Protein 7WJP (pdb70)

Structure (mmCIF, N/CA/C/O backbone):
data_7WJP
#
_entry.id   7WJP
#
_cell.length_a   72.182
_cell.length_b   72.182
_cell.length_c   46.670
_cell.angle_alpha   90.000
_cell.angle_beta   90.000
_cell.angle_gamma   90.000
#
_symmetry.space_group_name_H-M   'P 41 21 2'
#
loop_
_entity.id
_entity.type
_entity.pdbx_description
1 polymer 'PadR family transcriptional regulator'
2 water water
#
loop_
_atom_site.group_PDB
_atom_site.id
_atom_site.type_symbol
_atom_site.label_atom_id
_atom_site.label_alt_id
_atom_site.label_comp_id
_atom_site.label_asym_id
_atom_site.label_entity_id
_atom_site.label_seq_id
_atom_site.pdbx_PDB_ins_code
_atom_site.Cartn_x
_atom_site.Cartn_y
_atom_site.Cartn_z
_atom_site.occupancy
_atom_site.B_iso_or_equiv
_atom_site.auth_seq_id
_atom_site.auth_comp_id
_atom_site.auth_asym_id
_atom_site.auth_atom_id
_atom_site.pdbx_PDB_model_num
ATOM 1 N N . PRO A 1 5 ? -12.30809 7.41498 3.43608 1.000 99.27971 5 PRO A N 1
ATOM 2 C CA . PRO A 1 5 ? -11.84586 6.94188 4.74116 1.000 91.84603 5 PRO A CA 1
ATOM 3 C C . PRO A 1 5 ? -11.42112 8.08904 5.65317 1.000 87.91322 5 PRO A C 1
ATOM 4 O O . PRO A 1 5 ? -10.62619 8.93799 5.24804 1.000 82.89612 5 PRO A O 1
ATOM 8 N N . GLN A 1 6 ? -11.93891 8.10024 6.88120 1.000 89.51286 6 GLN A N 1
ATOM 9 C CA . GLN A 1 6 ? -11.74832 9.22831 7.78405 1.000 90.44181 6 GLN A CA 1
ATOM 10 C C . GLN A 1 6 ? -10.56435 9.06871 8.72837 1.000 95.46395 6 GLN A C 1
ATOM 11 O O . GLN A 1 6 ? -10.13533 10.06472 9.33017 1.000 97.33333 6 GLN A O 1
ATOM 17 N N . PHE A 1 7 ? -10.01880 7.85776 8.88314 1.000 93.54565 7 PHE A N 1
ATOM 18 C CA . PHE A 1 7 ? -8.78758 7.75716 9.65731 1.000 92.50827 7 PHE A CA 1
ATOM 19 C C . PHE A 1 7 ? -7.65349 8.53947 9.01747 1.000 90.73805 7 PHE A C 1
ATOM 20 O O . PHE A 1 7 ? -6.67161 8.85397 9.69646 1.000 91.94996 7 PHE A O 1
ATOM 28 N N . LYS A 1 8 ? -7.78310 8.90264 7.74343 1.000 88.78858 8 LYS A N 1
ATOM 2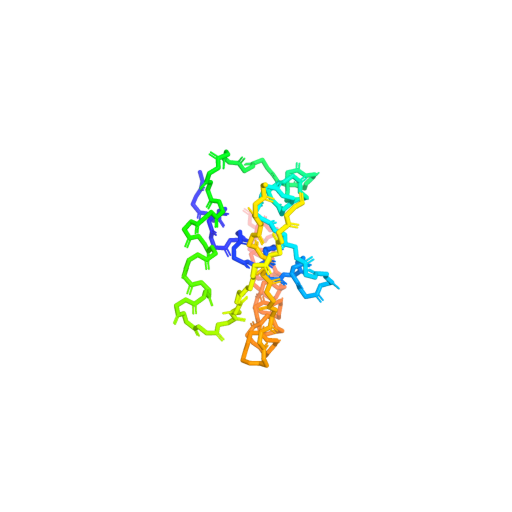9 C CA . LYS A 1 8 ? -6.68241 9.55325 7.04752 1.000 82.02515 8 LYS A CA 1
ATOM 30 C C . LYS A 1 8 ? -6.48495 11.00403 7.46962 1.000 80.06469 8 LYS A C 1
ATOM 31 O O . LYS A 1 8 ? -5.41712 11.56702 7.20300 1.000 78.12519 8 LYS A O 1
ATOM 37 N N . LYS A 1 9 ? -7.46793 11.61533 8.13472 1.000 83.90684 9 LYS A N 1
ATOM 38 C CA . LYS A 1 9 ? -7.36906 13.03974 8.44187 1.000 90.20639 9 LYS A CA 1
ATOM 39 C C . LYS A 1 9 ? -6.49168 13.29391 9.66281 1.000 82.75548 9 LYS A C 1
ATOM 40 O O . LYS A 1 9 ? -5.56765 14.11700 9.61101 1.000 83.13191 9 LYS A O 1
ATOM 46 N N . GLY A 1 10 ? -6.77080 12.60591 10.77490 1.000 78.16702 10 GLY A N 1
ATOM 47 C CA . GLY A 1 10 ? -5.92811 12.74041 11.95504 1.000 74.75075 10 GLY A CA 1
ATOM 48 C C . GLY A 1 10 ? -4.50038 12.30234 11.71579 1.000 72.01105 10 GLY A C 1
ATOM 49 O O . GLY A 1 10 ? -3.60510 12.60776 12.51661 1.000 78.79347 10 GLY A O 1
ATOM 50 N N . VAL A 1 11 ? -4.26472 11.59851 10.61639 1.000 58.91196 11 VAL A N 1
ATOM 51 C CA . VAL A 1 11 ? -2.92258 11.16842 10.28299 1.000 58.09012 11 VAL A CA 1
ATOM 52 C C . VAL A 1 11 ? -2.12340 12.29644 9.63785 1.000 58.98815 11 VAL A C 1
ATOM 53 O O . VAL A 1 11 ? -0.89431 12.33824 9.76505 1.000 59.84147 11 VAL A O 1
ATOM 57 N N . LEU A 1 12 ? -2.79384 13.22115 8.94469 1.000 52.03085 12 LEU A N 1
ATOM 58 C CA . LEU A 1 12 ? -2.08423 14.33375 8.31819 1.000 57.96760 12 LEU A CA 1
ATOM 59 C C . LEU A 1 12 ? -1.41883 15.20952 9.36142 1.000 52.89568 12 LEU A C 1
ATOM 60 O O . LEU A 1 12 ? -0.30692 15.70948 9.15502 1.000 55.02926 12 LEU A O 1
ATOM 65 N N . GLU A 1 13 ? -2.10437 15.42872 10.47776 1.000 45.77528 13 GLU A N 1
ATOM 66 C CA . GLU A 1 13 ? -1.52026 16.17760 11.57326 1.000 52.18025 13 GLU A CA 1
ATOM 67 C C . GLU A 1 13 ? -0.22594 15.54415 12.02658 1.000 55.46734 13 GLU A C 1
ATOM 68 O O . GLU A 1 13 ? 0.76107 16.24315 12.27894 1.000 57.27706 13 GLU A O 1
ATOM 74 N N . LEU A 1 14 ? -0.20027 14.21516 12.10243 1.000 46.91587 14 LEU A N 1
ATOM 75 C CA . LEU A 1 14 ? 0.97423 13.50327 12.58204 1.000 39.71712 14 LEU A CA 1
ATOM 76 C C . LEU A 1 14 ? 2.09486 13.50120 11.54629 1.000 41.01180 14 LEU A C 1
ATOM 77 O O . LEU A 1 14 ? 3.27800 13.61074 11.89958 1.000 41.94662 14 LEU A O 1
ATOM 82 N N . CYS A 1 15 ? 1.75525 13.36617 10.26259 1.000 38.97664 15 CYS A N 1
ATOM 83 C CA . CYS A 1 15 ? 2.79336 13.39754 9.23696 1.000 42.92778 15 CYS A CA 1
ATOM 84 C C . CYS A 1 15 ? 3.36605 14.80180 9.08144 1.000 51.58705 15 CYS A C 1
ATOM 85 O O . CYS A 1 15 ? 4.56549 14.97145 8.84786 1.000 48.30475 15 CYS A O 1
ATOM 88 N N . CYS A 1 16 ? 2.51630 15.81410 9.19389 1.000 43.33946 16 CYS A N 1
ATOM 89 C CA . CYS A 1 16 ? 2.97061 17.18776 9.07884 1.000 43.49402 16 CYS A CA 1
ATOM 90 C C . CYS A 1 16 ? 3.89552 17.55232 10.23454 1.000 48.82860 16 CYS A C 1
ATOM 91 O O . CYS A 1 16 ? 4.98400 18.09345 10.01808 1.000 43.03896 16 CYS A O 1
ATOM 94 N N . LEU A 1 17 ? 3.48077 17.26851 11.47403 1.000 40.62770 17 LEU A N 1
ATOM 95 C CA . LEU A 1 17 ? 4.36842 17.49842 12.61351 1.000 41.87779 17 LEU A CA 1
ATOM 96 C C . LEU A 1 17 ? 5.70736 16.80637 12.42143 1.000 45.39018 17 LEU A C 1
ATOM 97 O O . LEU A 1 17 ? 6.76658 17.39687 12.66632 1.000 46.23455 17 LEU A O 1
ATOM 102 N N . PHE A 1 18 ? 5.68653 15.55099 11.98242 1.000 41.82796 18 PHE A N 1
ATOM 103 C CA . PHE A 1 18 ? 6.92900 14.79276 11.88400 1.000 40.41648 18 PHE A CA 1
ATOM 104 C C . PHE A 1 18 ? 7.86943 15.41690 10.87085 1.000 38.67392 18 PHE A C 1
ATOM 105 O O . PHE A 1 18 ? 9.07934 15.48485 11.08895 1.000 41.09743 18 PHE A O 1
ATOM 113 N N . LEU A 1 19 ? 7.33343 15.87324 9.74810 1.000 45.19208 19 LEU A N 1
ATOM 114 C CA . LEU A 1 19 ? 8.19160 16.45864 8.72918 1.000 41.75996 19 LEU A CA 1
ATOM 115 C C . LEU A 1 19 ? 8.69139 17.82997 9.16792 1.000 47.69615 19 LEU A C 1
ATOM 116 O O . LEU A 1 19 ? 9.86943 18.16166 8.98570 1.000 48.71293 19 LEU A O 1
ATOM 121 N N . ILE A 1 20 ? 7.80753 18.62967 9.76880 1.000 42.72957 20 ILE A N 1
ATOM 122 C CA . ILE A 1 20 ? 8.19116 19.94554 10.25600 1.000 49.13113 20 ILE A CA 1
ATOM 123 C C . ILE A 1 20 ? 9.27269 19.82966 11.32202 1.000 51.76023 20 ILE A C 1
ATOM 124 O O . ILE A 1 20 ? 10.16977 20.67567 11.40876 1.000 52.14377 20 ILE A O 1
ATOM 129 N N . GLN A 1 21 ? 9.23526 18.77040 12.12687 1.000 55.80396 21 GLN A N 1
ATOM 130 C CA . GLN A 1 21 ? 10.29052 18.58853 13.11770 1.000 58.91544 21 GLN A CA 1
ATOM 131 C C . GLN A 1 21 ? 11.64802 18.39684 12.45065 1.000 59.85994 21 GLN A C 1
ATOM 132 O O . GLN A 1 21 ? 12.66165 18.90359 12.93826 1.000 69.71295 21 GLN A O 1
ATOM 138 N N . LYS A 1 22 ? 11.68912 17.67448 11.33271 1.000 57.36733 22 LYS A N 1
ATOM 139 C CA . LYS A 1 22 ? 12.94351 17.51125 10.60722 1.000 61.98865 22 LYS A CA 1
ATOM 140 C C . LYS A 1 22 ? 13.47945 18.86272 10.15236 1.000 60.77941 22 LYS A C 1
ATOM 141 O O . LYS A 1 22 ? 14.60042 19.26012 10.49223 1.000 59.57566 22 LYS A O 1
ATOM 147 N N . LYS A 1 23 ? 12.66286 19.59927 9.41047 1.000 56.79498 23 LYS A N 1
ATOM 148 C CA . LYS A 1 23 ? 13.10082 20.78114 8.69211 1.000 55.95711 23 LYS A CA 1
ATOM 149 C C . LYS A 1 23 ? 11.99097 21.83084 8.72150 1.000 57.88173 23 LYS A C 1
ATOM 150 O O . LYS A 1 23 ? 10.81191 21.48482 8.62522 1.000 66.68622 23 LYS A O 1
ATOM 156 N N . ASP A 1 24 ? 12.36551 23.10751 8.86942 1.000 44.17837 24 ASP A N 1
ATOM 157 C CA . ASP A 1 24 ? 11.41706 24.17742 8.59829 1.000 50.63406 24 ASP A CA 1
ATOM 158 C C . ASP A 1 24 ? 11.00837 24.11415 7.13149 1.000 50.91648 24 ASP A C 1
ATOM 159 O O . ASP A 1 24 ? 11.85841 24.13493 6.23971 1.000 58.74884 24 ASP A O 1
ATOM 164 N N . CYS A 1 25 ? 9.71085 24.03111 6.87551 1.000 46.22381 25 CYS A N 1
ATOM 165 C CA . CYS A 1 25 ? 9.19603 23.87460 5.52419 1.000 48.77514 25 CY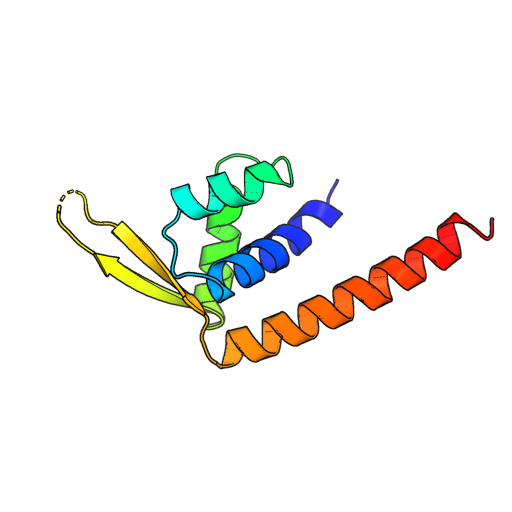S A CA 1
ATOM 166 C C . CYS A 1 25 ? 8.15078 24.94538 5.26378 1.000 45.77663 25 CYS A C 1
ATOM 167 O O . CYS A 1 25 ? 7.52181 25.44913 6.19734 1.000 43.15245 25 CYS A O 1
ATOM 170 N N . TYR A 1 26 ? 7.94778 25.28102 3.99196 1.000 44.08486 26 TYR A N 1
ATOM 171 C CA . TYR A 1 26 ? 6.77336 26.04436 3.61466 1.000 47.17919 26 TYR A CA 1
ATOM 172 C C . TYR A 1 26 ? 5.67810 25.08900 3.12022 1.000 56.30716 26 TYR A C 1
ATOM 173 O O . TYR A 1 26 ? 5.83392 23.86251 3.09858 1.000 55.63022 26 TYR A O 1
ATOM 182 N N . GLY A 1 27 ? 4.56112 25.67175 2.70347 1.000 55.04315 27 GLY A N 1
ATOM 183 C CA . GLY A 1 27 ? 3.33164 24.94276 2.46893 1.000 52.49710 27 GLY A CA 1
ATOM 184 C C . GLY A 1 27 ? 3.39879 23.92038 1.36548 1.000 50.81748 27 GLY A C 1
ATOM 185 O O . GLY A 1 27 ? 3.30178 22.71589 1.62613 1.000 56.36911 27 GLY A O 1
ATOM 186 N N . TYR A 1 28 ? 3.57034 24.38083 0.12838 1.000 50.95905 28 TYR A N 1
ATOM 187 C CA . TYR A 1 28 ? 3.58332 23.44099 -0.98358 1.000 62.38542 28 TYR A CA 1
ATOM 188 C C . TYR A 1 28 ? 4.68056 22.39882 -0.81228 1.000 62.94610 28 TYR A C 1
ATOM 189 O O . TYR A 1 28 ? 4.51034 21.24533 -1.21960 1.000 62.78994 28 TYR A O 1
ATOM 198 N N . GLU A 1 29 ? 5.80460 22.78052 -0.20648 1.000 62.03073 29 GLU A N 1
ATOM 199 C CA . GLU A 1 29 ? 6.89762 21.83312 -0.01708 1.000 58.86037 29 GLU A CA 1
ATOM 200 C C . GLU A 1 29 ? 6.47272 20.69994 0.90430 1.000 54.42581 29 GLU A C 1
ATOM 201 O O . GLU A 1 29 ? 6.82904 19.53622 0.68861 1.000 47.40527 29 GLU A O 1
ATOM 207 N N . LEU A 1 30 ? 5.70134 21.02568 1.93494 1.000 47.08142 30 LEU A N 1
ATOM 208 C CA . LEU A 1 30 ? 5.22317 20.00814 2.85405 1.000 43.77179 30 LEU A CA 1
ATOM 209 C C . LEU A 1 30 ? 4.20710 19.08804 2.17587 1.000 48.26912 30 LEU A C 1
ATOM 210 O O . LEU A 1 30 ? 4.26462 17.86366 2.33337 1.000 46.93031 30 LEU A O 1
ATOM 215 N N . ALA A 1 31 ? 3.28934 19.65770 1.39189 1.000 44.73870 31 ALA A N 1
ATOM 216 C CA . ALA A 1 31 ? 2.32949 18.83678 0.65983 1.000 51.59504 31 ALA A CA 1
ATOM 217 C C . ALA A 1 31 ? 3.03120 17.88291 -0.29359 1.000 59.42865 31 ALA A C 1
ATOM 218 O O . ALA A 1 31 ? 2.61455 16.72805 -0.43869 1.000 60.33863 31 ALA A O 1
ATOM 220 N N . ASN A 1 32 ? 4.09512 18.33889 -0.95787 1.000 52.47488 32 ASN A N 1
ATOM 221 C CA . ASN A 1 32 ? 4.78366 17.42988 -1.85814 1.000 60.20509 32 ASN A CA 1
ATOM 222 C C . ASN A 1 32 ? 5.61013 16.38734 -1.11075 1.000 56.89215 32 ASN A C 1
ATOM 223 O O . ASN A 1 32 ? 5.91662 15.33693 -1.68054 1.000 59.09872 32 ASN A O 1
ATOM 228 N N . GLN A 1 33 ? 5.96217 16.62780 0.15104 1.000 48.88338 33 GLN A N 1
ATOM 229 C CA . GLN A 1 33 ? 6.67001 15.58768 0.88723 1.000 53.37079 33 GLN A CA 1
ATOM 230 C C . GLN A 1 33 ? 5.70736 14.57398 1.49480 1.000 52.36773 33 GLN A C 1
ATOM 231 O O . GLN A 1 33 ? 6.04133 13.38966 1.59124 1.000 46.64362 33 GLN A O 1
ATOM 237 N N . VAL A 1 34 ? 4.51855 15.01507 1.90316 1.000 47.56953 34 VAL A N 1
ATOM 238 C CA . VAL A 1 34 ? 3.51020 14.08139 2.38580 1.000 49.20220 34 VAL A CA 1
ATOM 239 C C . VAL A 1 34 ? 3.06138 13.17057 1.25567 1.000 44.41814 34 VAL A C 1
ATOM 240 O O . VAL A 1 34 ? 2.85332 11.96931 1.45188 1.000 42.23462 34 VAL A O 1
ATOM 244 N N . SER A 1 35 ? 2.95890 13.71922 0.04319 1.000 44.45311 35 SER A N 1
ATOM 245 C CA . SER A 1 35 ? 2.49066 12.96601 -1.11158 1.000 50.18571 35 SER A CA 1
ATOM 246 C C . SER A 1 35 ? 3.43385 11.83775 -1.52618 1.000 46.57128 35 SER A C 1
ATOM 247 O O . SER A 1 35 ? 3.01158 10.95270 -2.28003 1.000 46.49534 35 SER A O 1
ATOM 250 N N . LYS A 1 36 ? 4.69590 11.85051 -1.09084 1.000 46.47959 36 LYS A N 1
ATOM 251 C CA . LYS A 1 36 ? 5.55145 10.68512 -1.33048 1.000 48.72728 36 LYS A CA 1
ATOM 252 C C . LYS A 1 36 ? 5.00451 9.45442 -0.62326 1.000 44.75626 36 LYS A C 1
ATOM 253 O O . LYS A 1 36 ? 5.23846 8.32637 -1.06387 1.000 44.77422 36 LYS A O 1
ATOM 259 N N . TYR A 1 37 ? 4.27168 9.65761 0.46923 1.000 45.25430 37 TYR A N 1
ATOM 260 C CA . TYR A 1 37 ? 3.86574 8.59093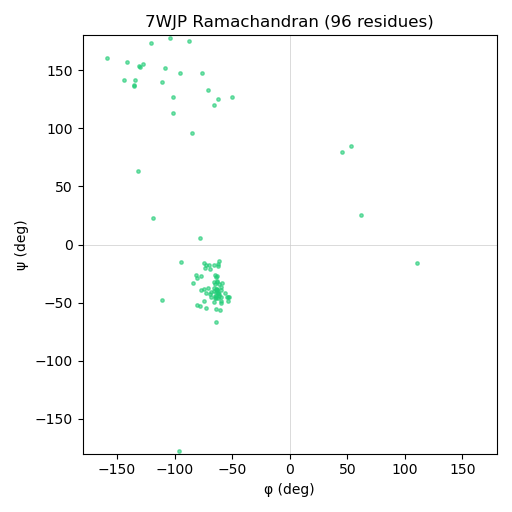 1.37120 1.000 47.94685 37 TYR A CA 1
ATOM 261 C C . TYR A 1 37 ? 2.36718 8.31028 1.33887 1.000 47.67647 37 TYR A C 1
ATOM 262 O O . TYR A 1 37 ? 1.96419 7.14695 1.20762 1.000 47.19322 37 TYR A O 1
ATOM 271 N N . ILE A 1 38 ? 1.51404 9.33581 1.42082 1.000 43.65389 38 ILE A N 1
ATOM 272 C CA . ILE A 1 38 ? 0.07182 9.13354 1.37201 1.000 42.84385 38 ILE A CA 1
ATOM 273 C C . ILE A 1 38 ? -0.53508 10.07142 0.34273 1.000 52.66146 38 ILE A C 1
ATOM 274 O O . ILE A 1 38 ? -0.01497 11.15737 0.08067 1.000 52.59567 38 ILE A O 1
ATOM 279 N N . GLU A 1 39 ? -1.66451 9.65000 -0.21710 1.000 54.26686 39 GLU A N 1
ATOM 280 C CA . GLU A 1 39 ? -2.32515 10.37702 -1.29663 1.000 65.90430 39 GLU A CA 1
ATOM 281 C C . GLU A 1 39 ? -3.19885 11.45669 -0.67526 1.000 72.12382 39 GLU A C 1
ATOM 282 O O . GLU A 1 39 ? -4.33739 11.20176 -0.27594 1.000 73.56219 39 GLU A O 1
ATOM 288 N N . VAL A 1 40 ? -2.67091 12.67147 -0.59694 1.000 66.76800 40 VAL A N 1
ATOM 289 C CA . VAL A 1 40 ? -3.33700 13.76583 0.09213 1.000 70.36837 40 VAL A CA 1
ATOM 290 C C . VAL A 1 40 ? -3.99584 14.67198 -0.94086 1.000 71.39041 40 VAL A C 1
ATOM 291 O O . VAL A 1 40 ? -3.34861 15.11034 -1.90292 1.000 73.39686 40 VAL A O 1
ATOM 295 N N . ALA A 1 41 ? -5.29309 14.92325 -0.76604 1.000 67.33194 41 ALA A N 1
ATOM 296 C CA . ALA A 1 41 ? -5.97264 15.94308 -1.55566 1.000 64.03872 41 ALA A CA 1
ATOM 297 C C . ALA A 1 41 ? -5.17993 17.24093 -1.51528 1.000 62.91419 41 ALA A C 1
ATOM 298 O O . ALA A 1 41 ? -4.82411 17.73177 -0.43994 1.000 56.11183 41 ALA A O 1
ATOM 300 N N . GLU A 1 42 ? -4.86881 17.78427 -2.68386 1.000 63.68960 42 GLU A N 1
ATOM 301 C CA . GLU A 1 42 ? -4.08655 19.00838 -2.67923 1.000 67.26707 42 GLU A CA 1
ATOM 302 C C . GLU A 1 42 ? -4.92111 20.10922 -2.04904 1.000 69.49786 42 GLU A C 1
ATOM 303 O O . GLU A 1 42 ? -6.03615 20.39025 -2.49550 1.000 67.99150 42 GLU A O 1
ATOM 309 N N . GLY A 1 43 ? -4.41020 20.67773 -0.96427 1.000 63.75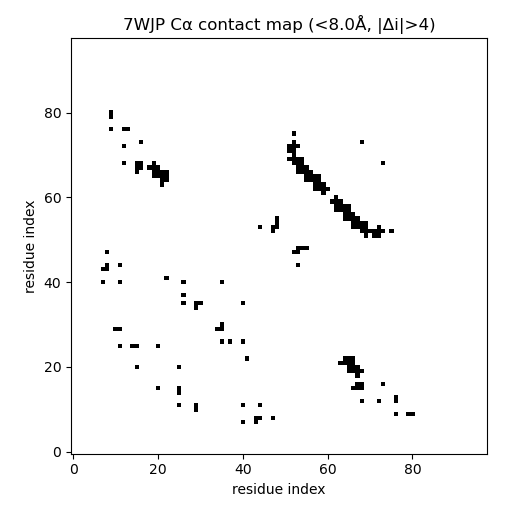622 43 GLY A N 1
ATOM 310 C CA . GLY A 1 43 ? -5.14189 21.62398 -0.15867 1.000 54.19202 43 GLY A CA 1
ATOM 311 C C . GLY A 1 43 ? -5.52163 21.09215 1.20283 1.000 54.65439 43 GLY A C 1
ATOM 312 O O . GLY A 1 43 ? -5.87400 21.88168 2.08873 1.000 53.91880 43 GLY A O 1
ATOM 313 N N . ALA A 1 44 ? -5.44859 19.77933 1.40574 1.000 53.88611 44 ALA A N 1
ATOM 314 C CA . ALA A 1 44 ? -5.91374 19.20880 2.66300 1.000 53.24047 44 ALA A CA 1
ATOM 315 C C . ALA A 1 44 ? -4.98432 19.50021 3.83294 1.000 49.77422 44 ALA A C 1
ATOM 316 O O . ALA A 1 44 ? -5.40445 19.35864 4.98524 1.000 54.04835 44 ALA A O 1
ATOM 318 N N . ILE A 1 45 ? -3.73827 19.89784 3.58393 1.000 48.98710 45 ILE A N 1
ATOM 319 C CA . ILE A 1 45 ? -2.84093 20.14127 4.71201 1.000 56.04137 45 ILE A CA 1
ATOM 320 C C . ILE A 1 45 ? -3.04460 21.50659 5.34295 1.000 54.10072 45 ILE A C 1
ATOM 321 O O . ILE A 1 45 ? -2.75616 21.67654 6.53407 1.000 59.85848 45 ILE A O 1
ATOM 326 N N . TYR A 1 46 ? -3.52942 22.48076 4.58789 1.000 55.70768 46 TYR A N 1
ATOM 327 C CA . TYR A 1 46 ? -3.59843 23.85344 5.06840 1.000 48.39277 46 TYR A CA 1
ATOM 328 C C . TYR A 1 46 ? -4.50727 24.00791 6.27987 1.000 51.35810 46 TYR A C 1
ATOM 329 O O . TYR A 1 46 ? -4.12660 24.71148 7.22576 1.000 60.25292 46 TYR A O 1
ATOM 338 N N . PRO A 1 47 ? -5.68649 23.36837 6.34287 1.000 51.41015 47 PRO A N 1
ATOM 339 C CA . PRO A 1 47 ? -6.45087 23.44795 7.59523 1.000 51.27659 47 PRO A CA 1
ATOM 340 C C . PRO A 1 47 ? -5.73602 22.75470 8.73961 1.000 50.96635 47 PRO A C 1
ATOM 341 O O . PRO A 1 47 ? -5.80314 23.21844 9.88695 1.000 53.95363 47 PRO A O 1
ATOM 345 N N . VAL A 1 48 ? -4.98790 21.69321 8.44221 1.000 51.25008 48 VAL A N 1
ATOM 346 C CA . VAL A 1 48 ? -4.18955 21.02749 9.46303 1.000 49.27389 48 VAL A CA 1
ATOM 347 C C . VAL A 1 48 ? -3.10425 21.96488 9.97946 1.000 43.33391 48 VAL A C 1
ATOM 348 O O . VAL A 1 48 ? -2.86381 22.05185 11.19319 1.000 49.14946 48 VAL A O 1
ATOM 352 N N . LEU A 1 49 ? -2.42765 22.67267 9.07013 1.000 39.18721 49 LEU A N 1
ATOM 353 C CA . LEU A 1 49 ? -1.41407 23.64041 9.47533 1.000 36.20694 49 LEU A CA 1
ATOM 354 C C . LEU A 1 49 ? -2.03744 24.75547 10.29557 1.000 47.93356 49 LEU A C 1
ATOM 355 O O . LEU A 1 49 ? -1.52558 25.12507 11.35576 1.000 58.30948 49 LEU A O 1
ATOM 360 N N . ARG A 1 50 ? -3.16494 25.29026 9.82855 1.000 48.05589 50 ARG A N 1
ATOM 361 C CA . ARG A 1 50 ? -3.79082 26.39228 10.54397 1.000 51.35699 50 ARG A CA 1
ATOM 362 C C . ARG A 1 50 ? -4.16857 25.99396 11.96272 1.000 54.54987 50 ARG A C 1
ATOM 363 O O . ARG A 1 50 ? -4.08014 26.81068 12.88675 1.000 56.94651 50 ARG A O 1
ATOM 371 N N . ARG A 1 51 ? -4.60178 24.74843 12.16155 1.000 51.66890 51 ARG A N 1
ATOM 372 C CA . ARG A 1 51 ? -4.93366 24.31019 13.51130 1.000 52.98203 51 ARG A CA 1
ATOM 373 C C . ARG A 1 51 ? -3.68583 24.22169 14.37933 1.000 54.43970 51 ARG A C 1
ATOM 374 O O . ARG A 1 51 ? -3.67226 24.69256 15.52315 1.000 51.61919 51 ARG A O 1
ATOM 382 N N . LEU A 1 52 ? -2.61893 23.62941 13.84454 1.000 47.02584 52 LEU A N 1
ATOM 383 C CA . LEU A 1 52 ? -1.39849 23.45419 14.62194 1.000 44.38500 52 LEU A CA 1
ATOM 384 C C . LEU A 1 52 ? -0.76035 24.77389 14.99466 1.000 44.32075 52 LEU A C 1
ATOM 385 O O . LEU A 1 52 ? -0.06428 24.84664 16.01209 1.000 47.00669 52 LEU A O 1
ATOM 390 N N . VAL A 1 53 ? -0.96298 25.81048 14.18103 1.000 45.83362 53 VAL A N 1
ATOM 391 C CA . VAL A 1 53 ? -0.49670 27.14935 14.51990 1.000 43.47876 53 VAL A CA 1
ATOM 392 C C . VAL A 1 53 ? -1.37826 27.75990 15.59882 1.000 55.01122 53 VAL A C 1
ATOM 393 O O . VAL A 1 53 ? -0.88779 28.29606 16.59936 1.000 57.22121 53 VAL A O 1
ATOM 397 N N . LYS A 1 54 ? -2.69820 27.68554 15.39793 1.000 62.37698 54 LYS A N 1
ATOM 398 C CA . LYS A 1 54 ? -3.65218 28.17783 16.38595 1.000 60.94210 54 LYS A CA 1
ATOM 399 C C . LYS A 1 54 ? -3.41226 27.55173 17.74999 1.000 61.83035 54 LYS A C 1
ATOM 400 O O . LYS A 1 54 ? -3.40670 28.24688 18.77108 1.000 56.35893 54 LYS A O 1
ATOM 406 N N . GLU A 1 55 ? -3.21005 26.23796 17.78701 1.000 64.64944 55 GLU A N 1
ATOM 407 C CA . GLU A 1 55 ? -2.93087 25.54578 19.03408 1.000 64.48898 55 GLU A CA 1
ATOM 408 C C . GLU A 1 55 ? -1.48937 25.71345 19.49369 1.000 64.05267 55 GLU A C 1
ATOM 409 O O . GLU A 1 55 ? -1.10219 25.08643 20.48513 1.000 62.21256 55 GLU A O 1
ATOM 415 N N . GLU A 1 56 ? -0.69591 26.53301 18.79930 1.000 63.07046 56 GLU A N 1
ATOM 416 C CA . GLU A 1 56 ? 0.68671 26.84461 19.18167 1.000 64.58821 56 GLU A CA 1
ATOM 417 C C . GLU A 1 56 ? 1.56739 25.59762 19.19079 1.000 57.57333 56 GLU A C 1
ATOM 418 O O . GLU A 1 56 ? 2.58100 25.53090 19.89174 1.000 56.48663 56 GLU A O 1
ATOM 424 N N . TYR A 1 57 ? 1.18880 24.59142 18.41061 1.000 59.13069 57 TYR A N 1
ATOM 425 C CA . TYR A 1 57 ? 2.11443 23.50289 18.13727 1.000 50.13690 57 TYR A CA 1
ATOM 426 C C . TYR A 1 57 ? 3.13943 23.92899 17.10540 1.000 53.19690 57 TYR A C 1
ATOM 427 O O . TYR A 1 57 ? 4.26560 23.42426 17.09828 1.000 45.31391 57 TYR A O 1
ATOM 436 N N . CYS A 1 58 ? 2.77706 24.86566 16.24015 1.000 52.65877 58 CYS A N 1
ATOM 437 C CA . CYS A 1 58 ? 3.71918 25.38601 15.27430 1.000 48.36511 58 CYS A CA 1
ATOM 438 C C . CYS A 1 58 ? 3.67078 26.90014 15.30986 1.000 51.09953 58 CYS A C 1
ATOM 439 O O . CYS A 1 58 ? 2.66585 27.50270 15.68969 1.000 50.49085 58 CYS A O 1
ATOM 442 N N . SER A 1 59 ? 4.77887 27.50625 14.93735 1.000 50.60233 59 SER A N 1
ATOM 443 C CA . SER A 1 59 ? 4.80431 28.92738 14.65691 1.000 54.97758 59 SER A CA 1
ATOM 444 C C . SER A 1 59 ? 5.25189 29.10268 13.21875 1.000 52.08179 59 SER A C 1
ATOM 445 O O . SER A 1 59 ? 5.62527 28.14811 12.52703 1.000 57.95667 59 SER A O 1
ATOM 448 N N . THR A 1 60 ? 5.19442 30.33073 12.76098 1.000 52.42112 60 THR A N 1
ATOM 449 C CA . THR A 1 60 ? 5.36749 30.57693 11.35053 1.000 57.08804 60 THR A CA 1
ATOM 450 C C . THR A 1 60 ? 6.17901 31.84692 11.18366 1.000 55.31705 60 THR A C 1
ATOM 451 O O . THR A 1 60 ? 6.26271 32.66321 12.10567 1.000 50.64148 60 THR A O 1
ATOM 455 N N . TYR A 1 61 ? 6.83217 31.96932 10.02423 1.000 55.78020 61 TYR A N 1
ATOM 456 C CA . TYR A 1 61 ? 7.59054 33.16129 9.67194 1.000 60.46612 61 TYR A CA 1
ATOM 457 C C . TYR A 1 61 ? 7.74288 33.21688 8.16056 1.000 64.35071 61 TYR A C 1
ATOM 458 O O . TYR A 1 61 ? 7.59889 32.20694 7.47007 1.000 54.44877 61 TYR A O 1
ATOM 467 N N . LEU A 1 62 ? 8.04961 34.40675 7.65108 1.000 71.09592 62 LEU A N 1
ATOM 468 C CA . LEU A 1 62 ? 8.08983 34.65415 6.21935 1.000 75.53314 62 LEU A CA 1
ATOM 469 C C . LEU A 1 62 ? 9.52197 34.83108 5.74301 1.000 83.11097 62 LEU A C 1
ATOM 470 O O . LEU A 1 62 ? 10.38989 35.30401 6.48392 1.000 80.92543 62 LEU A O 1
ATOM 475 N N . VAL A 1 63 ? 9.74672 34.47820 4.48181 1.000 89.75935 63 VAL A N 1
ATOM 476 C CA . VAL A 1 63 ? 10.99654 34.77961 3.79367 1.000 103.34566 63 VAL A CA 1
ATOM 477 C C . VAL A 1 63 ? 10.66223 35.32583 2.40842 1.000 115.34022 63 VAL A C 1
ATOM 478 O O . VAL A 1 63 ? 9.72408 34.85571 1.75613 1.000 119.69582 63 VAL A O 1
ATOM 482 N N . GLU A 1 64 ? 11.42887 36.32514 1.96221 1.000 129.98887 64 GLU A N 1
ATOM 483 C CA . GLU A 1 64 ? 11.10426 37.11228 0.78065 1.000 134.17179 64 GLU A CA 1
ATOM 484 C C . GLU A 1 64 ? 11.97713 36.70859 -0.40847 1.000 131.33075 64 GLU A C 1
ATOM 485 O O . GLU A 1 64 ? 12.86047 35.85371 -0.30599 1.000 125.52011 64 GLU A O 1
ATOM 491 N N . SER A 1 65 ? 11.71184 37.34655 -1.55080 1.000 133.88393 65 SER A N 1
ATOM 492 C CA . SER A 1 65 ? 12.48022 37.18337 -2.78764 1.000 135.30151 65 SER A CA 1
ATOM 493 C C . SER A 1 65 ? 12.77770 35.72286 -3.12775 1.000 131.08183 65 SER A C 1
ATOM 494 O O . SER A 1 65 ? 12.21575 35.16649 -4.06991 1.000 132.98494 65 SER A O 1
ATOM 497 N N . PRO A 1 69 ? 8.31494 37.05640 -4.33125 1.000 133.43106 69 PRO A N 1
ATOM 498 C CA . PRO A 1 69 ? 7.60825 35.85084 -3.88892 1.000 127.46231 69 PRO A CA 1
ATOM 499 C C . PRO A 1 69 ? 7.90529 35.46781 -2.43665 1.000 121.42211 69 PRO A C 1
ATOM 500 O O . PRO A 1 69 ? 8.77529 34.63358 -2.19628 1.000 113.26169 69 PRO A O 1
ATOM 504 N N . SER A 1 70 ? 7.18399 36.06680 -1.48973 1.000 121.66466 70 SER A N 1
ATOM 505 C CA . SER A 1 70 ? 7.39226 35.78564 -0.07595 1.000 113.28586 70 SER A CA 1
ATOM 506 C C . SER A 1 70 ? 6.78279 34.44124 0.30339 1.000 110.58882 70 SER A C 1
ATOM 507 O O . SER A 1 70 ? 5.75682 34.02399 -0.24131 1.000 115.97308 70 SER A O 1
ATOM 510 N N . ARG A 1 71 ? 7.42078 33.76836 1.26354 1.000 101.48411 71 ARG A N 1
ATOM 511 C CA . ARG A 1 71 ? 7.08765 32.38880 1.59140 1.000 91.21070 71 ARG A CA 1
ATOM 512 C C . ARG A 1 71 ? 7.00474 32.17312 3.09235 1.000 75.15540 71 ARG A C 1
ATOM 513 O O . ARG A 1 71 ? 7.86005 32.63807 3.84750 1.000 76.49395 71 ARG A O 1
ATOM 521 N N . LYS A 1 72 ? 5.98461 31.42755 3.50516 1.000 66.31212 72 LYS A N 1
ATOM 522 C CA . LYS A 1 72 ? 5.64253 31.24909 4.90948 1.000 62.24481 72 LYS A CA 1
ATOM 523 C C . LYS A 1 72 ? 6.16947 29.89010 5.35575 1.000 58.37654 72 LYS A C 1
ATOM 524 O O . LYS A 1 72 ? 5.70333 28.85378 4.88095 1.000 67.09258 72 LYS A O 1
ATOM 530 N N . TYR A 1 73 ? 7.15131 29.90166 6.25224 1.000 57.55446 73 TYR A N 1
ATOM 531 C CA . TYR A 1 73 ? 7.77772 28.70309 6.78143 1.000 55.02487 73 TYR A CA 1
ATOM 532 C C . TYR A 1 73 ? 7.13042 28.28369 8.09864 1.000 52.50388 73 TYR A C 1
ATOM 533 O O . TYR A 1 73 ? 6.67472 29.12030 8.87865 1.000 53.96085 73 TYR A O 1
ATOM 542 N N . TYR A 1 74 ? 7.08817 26.97572 8.33851 1.000 43.20697 74 TYR A N 1
ATOM 543 C CA . TYR A 1 74 ? 6.46976 26.40393 9.52925 1.000 45.65469 74 TYR A CA 1
ATOM 544 C C . TYR A 1 74 ? 7.52468 25.81282 10.44425 1.000 39.99144 74 TYR A C 1
ATOM 545 O O . TYR A 1 74 ? 8.47508 25.17199 9.98648 1.000 51.13316 74 TYR A O 1
ATOM 554 N N . GLN A 1 75 ? 7.34275 26.01757 11.74487 1.000 44.31421 75 GLN A N 1
ATOM 555 C CA . GLN A 1 75 ? 8.35308 25.63719 12.72398 1.000 53.77397 75 GLN A CA 1
ATOM 556 C C . GLN A 1 75 ? 7.68679 24.94708 13.90656 1.000 43.47592 75 GLN A C 1
ATOM 557 O O . GLN A 1 75 ? 6.65932 25.40138 14.39690 1.000 52.75948 75 GLN A O 1
ATOM 563 N N . LEU A 1 76 ? 8.27508 23.86133 14.36772 1.000 47.41865 76 LEU A N 1
ATOM 564 C CA . LEU A 1 76 ? 7.77493 23.19519 15.55974 1.000 47.89574 76 LEU A CA 1
ATOM 565 C C . LEU A 1 76 ? 8.07230 24.02597 16.80402 1.000 53.15933 76 LEU A C 1
ATOM 566 O O . LEU A 1 76 ? 9.19946 24.49668 16.99098 1.000 58.96999 76 LEU A O 1
ATOM 571 N N . THR A 1 77 ? 7.07460 24.21122 17.66605 1.000 52.18678 77 THR A N 1
ATOM 572 C CA . THR A 1 77 ? 7.36054 24.83882 18.95275 1.000 53.54723 77 THR A CA 1
ATOM 573 C C . THR A 1 77 ? 7.76571 23.76404 19.96015 1.000 52.93313 77 THR A C 1
ATOM 574 O O . THR A 1 77 ? 7.71112 22.55831 19.68467 1.000 54.55342 77 THR A O 1
ATOM 578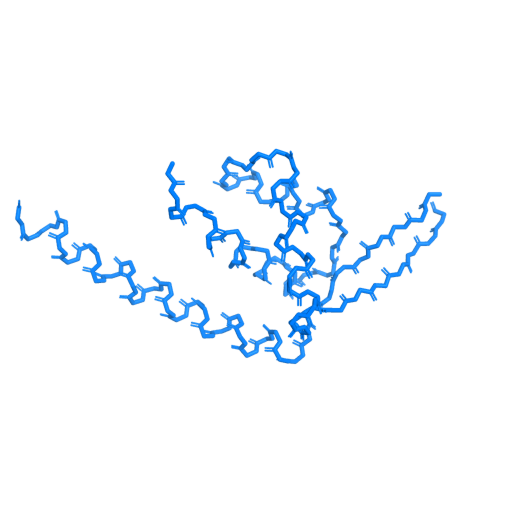 N N . VAL A 1 78 ? 8.15614 24.19999 21.15715 1.000 57.76258 78 VAL A N 1
ATOM 579 C CA . VAL A 1 78 ? 8.41952 23.25083 22.23636 1.000 65.34078 78 VAL A CA 1
ATOM 580 C C . VAL A 1 78 ? 7.16106 22.44226 22.54679 1.000 74.27319 78 VAL A C 1
ATOM 581 O O . VAL A 1 78 ? 7.19293 21.20670 22.63148 1.000 75.87486 78 VAL A O 1
ATOM 585 N N . LYS A 1 79 ? 6.03061 23.13214 22.70317 1.000 68.96990 79 LYS A N 1
ATOM 586 C CA . LYS A 1 79 ? 4.75659 22.44945 22.88830 1.000 65.46894 79 LYS A CA 1
ATOM 587 C C . LYS A 1 79 ? 4.51619 21.41991 21.78997 1.000 59.50614 79 LYS A C 1
ATOM 588 O O . LYS A 1 79 ? 4.11685 20.28328 22.05822 1.000 55.69716 79 LYS A O 1
ATOM 594 N N . GLY A 1 80 ? 4.77318 21.79689 20.54031 1.000 60.99715 80 GLY A N 1
ATOM 595 C CA . GLY A 1 80 ? 4.55249 20.88241 19.43728 1.000 55.83013 80 GLY A CA 1
ATOM 596 C C . GLY A 1 80 ? 5.51954 19.72468 19.40911 1.000 55.16439 80 GLY A C 1
ATOM 597 O O . GLY A 1 80 ? 5.22943 18.69585 18.78605 1.000 51.54808 80 GLY A O 1
ATOM 598 N N . GLU A 1 81 ? 6.66679 19.86705 20.06012 1.000 57.24418 81 GLU A N 1
ATOM 599 C CA . GLU A 1 81 ? 7.61295 18.76019 20.10817 1.000 61.16230 81 GLU A CA 1
ATOM 600 C C . GLU A 1 81 ? 7.15881 17.70952 21.10714 1.000 58.15939 81 GLU A C 1
ATOM 601 O O . GLU A 1 81 ? 7.29515 16.50537 20.86388 1.000 66.64928 81 GLU A O 1
ATOM 607 N N . ILE A 1 82 ? 6.61184 18.14874 22.23526 1.000 58.69283 82 ILE A N 1
ATOM 608 C CA . ILE A 1 82 ? 6.02238 17.21673 23.18733 1.000 62.82078 82 ILE A CA 1
ATOM 609 C C . ILE A 1 82 ? 4.81072 16.54563 22.56661 1.000 61.63244 82 ILE A C 1
ATOM 610 O O . ILE A 1 82 ? 4.65233 15.32253 22.62985 1.000 60.13948 82 ILE A O 1
ATOM 615 N N . TYR A 1 83 ? 3.95541 17.34403 21.92489 1.000 58.17484 83 TYR A N 1
ATOM 616 C CA . TYR A 1 83 ? 2.73452 16.81666 21.33106 1.000 56.77808 83 TYR A CA 1
ATOM 617 C C . TYR A 1 83 ? 3.03352 15.79673 20.23907 1.000 60.80912 83 TYR A C 1
ATOM 618 O O . TYR A 1 83 ? 2.34544 14.77574 20.13500 1.000 64.44314 83 TYR A O 1
ATOM 627 N N . LEU A 1 84 ? 4.03894 16.06356 19.39969 1.000 49.04176 84 LEU A N 1
ATOM 628 C CA . LEU A 1 84 ? 4.40943 15.09209 18.38151 1.000 47.09124 84 LEU A CA 1
ATOM 629 C C . LEU A 1 84 ? 4.81819 13.77758 19.01841 1.000 59.49959 84 LEU A C 1
ATOM 630 O O . LEU A 1 84 ? 4.38704 12.70619 18.58297 1.000 54.49237 84 LEU A O 1
ATOM 635 N N . ASN A 1 85 ? 5.63844 13.84212 20.06785 1.000 66.15082 85 ASN A N 1
ATOM 636 C CA . ASN A 1 85 ? 6.14438 12.61931 20.68245 1.000 59.90871 85 ASN A CA 1
ATOM 637 C C . ASN A 1 85 ? 5.02385 11.80224 21.31795 1.000 64.40177 85 ASN A C 1
ATOM 638 O O . ASN A 1 85 ? 5.08242 10.56405 21.32439 1.000 62.35706 85 ASN A O 1
ATOM 643 N N . GLU A 1 86 ? 4.00104 12.47027 21.85906 1.000 61.84584 86 GLU A N 1
ATOM 644 C CA . GLU A 1 86 ? 2.82963 11.74336 22.33108 1.000 60.96703 86 GLU A CA 1
ATOM 645 C C . GLU A 1 86 ? 2.06195 11.15052 21.16871 1.000 59.11409 86 GLU A C 1
ATOM 646 O O . GLU A 1 86 ? 1.58818 10.01447 21.24568 1.000 69.19541 86 GLU A O 1
ATOM 652 N N . LEU A 1 87 ? 1.93246 11.90623 20.08342 1.000 59.50854 87 LEU A N 1
ATOM 653 C CA . LEU A 1 87 ? 1.16888 11.43184 18.93919 1.000 56.81124 87 LEU A CA 1
ATOM 654 C C . LEU A 1 87 ? 1.81075 10.19065 18.33290 1.000 52.31062 87 LEU A C 1
ATOM 655 O O . LEU A 1 87 ? 1.11242 9.25227 17.93368 1.000 53.52885 87 LEU A O 1
ATOM 660 N N . ILE A 1 88 ? 3.14101 10.16004 18.26977 1.000 49.10681 88 ILE A N 1
ATOM 661 C CA . ILE A 1 88 ? 3.83067 8.97828 17.75742 1.000 56.08853 88 ILE A CA 1
ATOM 662 C C . ILE A 1 88 ? 3.57637 7.77556 18.65990 1.000 60.20220 88 ILE A C 1
ATOM 663 O O . ILE A 1 88 ? 3.30235 6.67236 18.17921 1.000 56.51212 88 ILE A O 1
ATOM 668 N N . SER A 1 89 ? 3.66402 7.96552 19.97815 1.000 61.24450 89 SER A N 1
ATOM 669 C CA . SER A 1 89 ? 3.41161 6.86397 20.90271 1.000 62.75702 89 SER A CA 1
ATOM 670 C C . SER A 1 89 ? 1.95992 6.40365 20.83557 1.000 64.47354 89 SER A C 1
ATOM 671 O O . SER A 1 8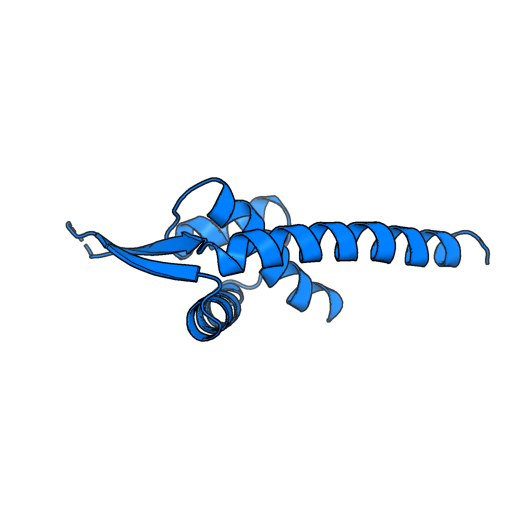9 ? 1.68434 5.19597 20.88308 1.000 69.52756 89 SER A O 1
ATOM 674 N N . GLU A 1 90 ? 1.02166 7.34923 20.72258 1.000 59.57044 90 GLU A N 1
ATOM 675 C CA . GLU A 1 90 ? -0.38057 6.99371 20.52338 1.000 56.50164 90 GLU A CA 1
ATOM 676 C C . GLU A 1 90 ? -0.55811 6.18100 19.25255 1.000 49.38490 90 GLU A C 1
ATOM 677 O O . GLU A 1 90 ? -1.16352 5.10787 19.27100 1.000 58.19144 90 GLU A O 1
ATOM 683 N N . TRP A 1 91 ? -0.01908 6.67309 18.13892 1.000 47.78578 91 TRP A N 1
ATOM 684 C CA . TRP A 1 91 ? -0.15236 5.98741 16.85817 1.000 45.84522 91 TRP A CA 1
ATOM 685 C C . TRP A 1 91 ? 0.30536 4.53521 16.93266 1.000 46.71584 91 TRP A C 1
ATOM 686 O O . TRP A 1 91 ? -0.39434 3.62947 16.46415 1.000 47.78080 91 TRP A O 1
ATOM 697 N N . ASN A 1 92 ? 1.48515 4.29062 17.50179 1.000 51.64779 92 ASN A N 1
ATOM 698 C CA . ASN A 1 92 ? 2.02815 2.93036 17.50024 1.000 47.63372 92 ASN A CA 1
ATOM 699 C C . ASN A 1 92 ? 1.15698 1.98364 18.30816 1.000 51.42802 92 ASN A C 1
ATOM 700 O O . ASN A 1 92 ? 0.71461 0.94926 17.80299 1.000 64.44916 92 ASN A O 1
ATOM 705 N N . ASN A 1 93 ? 0.89964 2.31522 19.56729 1.000 53.52228 93 ASN A N 1
ATOM 706 C CA . ASN A 1 93 ? 0.13054 1.40507 20.39374 1.000 60.18164 93 ASN A CA 1
ATOM 707 C C . ASN A 1 93 ? -1.33304 1.34897 19.95257 1.000 56.86728 93 ASN A C 1
ATOM 708 O O . ASN A 1 93 ? -2.02385 0.37041 20.24364 1.000 55.41678 93 ASN A O 1
ATOM 713 N N . PHE A 1 94 ? -1.79247 2.32885 19.17887 1.000 55.98841 94 PHE A N 1
ATOM 714 C CA . PHE A 1 94 ? -3.12661 2.25870 18.59395 1.000 49.89067 94 PHE A CA 1
ATOM 715 C C . PHE A 1 94 ? -3.17890 1.23314 17.46384 1.000 43.82993 94 PHE A C 1
ATOM 716 O O . PHE A 1 94 ? -4.01768 0.32746 17.46807 1.000 47.76385 94 PHE A O 1
ATOM 724 N N . THR A 1 95 ? -2.28894 1.36922 16.48249 1.000 39.98546 95 THR A N 1
ATOM 725 C CA . THR A 1 95 ? -2.19656 0.41082 15.38528 1.000 43.01346 95 THR A CA 1
ATOM 726 C C . THR A 1 95 ? -1.79394 -0.98674 15.85637 1.000 49.91836 95 THR A C 1
ATOM 727 O O . THR A 1 95 ? -2.19605 -1.98558 15.23508 1.000 49.20506 95 THR A O 1
ATOM 731 N N . ASP A 1 96 ? -0.99352 -1.08824 16.92833 1.000 49.00058 96 ASP A N 1
ATOM 732 C CA . ASP A 1 96 ? -0.73498 -2.39996 17.53092 1.000 54.49860 96 ASP A CA 1
ATOM 733 C C . ASP A 1 96 ? -2.02669 -3.03022 18.03917 1.000 55.90305 96 ASP A C 1
ATOM 734 O O . ASP A 1 96 ? -2.25132 -4.23395 17.87127 1.000 50.68794 96 ASP A O 1
ATOM 739 N N . SER A 1 97 ? -2.87549 -2.22850 18.68190 1.000 42.59578 97 SER A N 1
ATOM 740 C CA . SER A 1 97 ? -4.14279 -2.71584 19.20182 1.000 51.87344 97 SER A CA 1
ATOM 741 C C . SER A 1 97 ? -5.05849 -3.18325 18.07617 1.000 46.99080 97 SER A C 1
ATOM 742 O O . SER A 1 97 ? -5.66897 -4.25097 18.16371 1.000 48.49845 97 SER A O 1
ATOM 745 N N . VAL A 1 98 ? -5.16921 -2.38986 17.01481 1.000 43.14736 98 VAL A N 1
ATOM 746 C CA . VAL A 1 98 ? -6.01859 -2.75386 15.88377 1.000 45.60153 98 VAL A CA 1
ATOM 747 C C . VAL A 1 98 ? -5.54347 -4.05582 15.25002 1.000 41.39092 98 VAL A C 1
ATOM 748 O O . VAL A 1 98 ? -6.34247 -4.95650 14.96930 1.000 53.29686 98 VAL A O 1
ATOM 752 N N . ALA A 1 99 ? -4.23428 -4.19594 15.05951 1.000 38.95419 99 ALA A N 1
ATOM 753 C CA . ALA A 1 99 ? -3.68045 -5.42446 14.50003 1.000 40.72882 99 ALA A CA 1
ATOM 754 C C . ALA A 1 99 ? -3.92500 -6.63108 15.39043 1.000 49.23890 99 ALA A C 1
ATOM 755 O O . ALA A 1 99 ? -4.09836 -7.74432 14.87580 1.000 58.50021 99 ALA A O 1
ATOM 757 N N . LYS A 1 100 ? -3.96229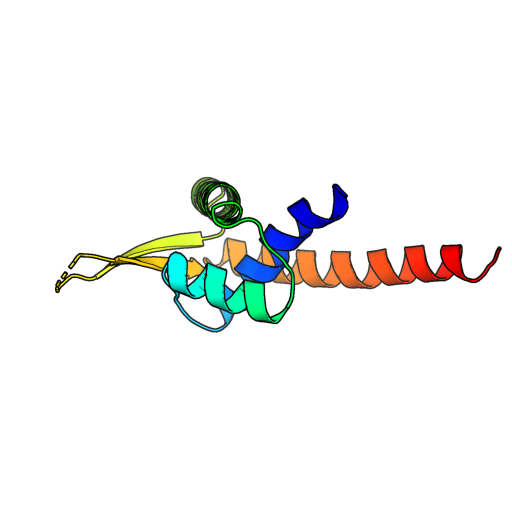 -6.45102 16.71764 1.000 46.04557 100 LYS A N 1
ATOM 758 C CA . LYS A 1 100 ? -4.39958 -7.56029 17.56911 1.000 50.38987 100 LYS A CA 1
ATOM 759 C C . LYS A 1 100 ? -5.85494 -7.91504 17.32406 1.000 55.36580 100 LYS A C 1
ATOM 760 O O . LYS A 1 100 ? -6.26379 -9.05196 17.58458 1.000 56.42585 100 LYS A O 1
ATOM 766 N N . LEU A 1 101 ? -6.66805 -6.95805 16.86961 1.000 58.6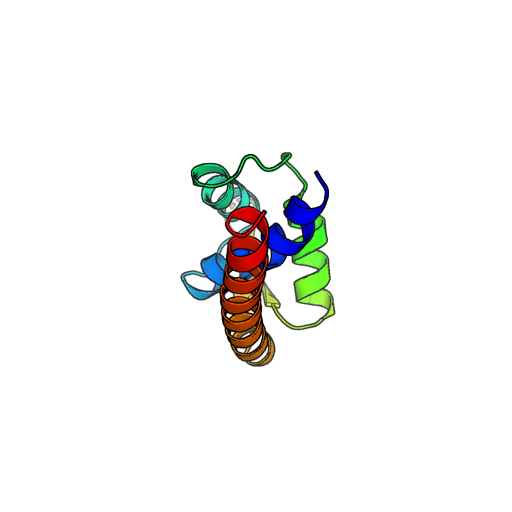3088 101 LEU A N 1
ATOM 767 C CA . LEU A 1 101 ? -8.04113 -7.31411 16.52444 1.000 66.18232 101 LEU A CA 1
ATOM 768 C C . LEU A 1 101 ? -8.09291 -8.00254 15.17053 1.000 70.02122 101 LEU A C 1
ATOM 769 O O . LEU A 1 101 ? -8.63150 -9.10701 15.04634 1.000 79.41778 101 LEU A O 1
ATOM 774 N N . LEU A 1 102 ? -7.50995 -7.37276 14.15210 1.000 61.21819 102 LEU A N 1
ATOM 775 C CA . LEU A 1 102 ? -7.65084 -7.85185 12.78365 1.000 65.04073 102 LEU A CA 1
ATOM 776 C C . LEU A 1 102 ? -7.07960 -9.25012 12.55027 1.000 72.98260 102 LEU A C 1
ATOM 777 O O . LEU A 1 102 ? -7.43648 -9.87657 11.54687 1.000 80.14405 102 LEU A O 1
ATOM 782 N N . THR A 1 103 ? -6.19957 -9.75828 13.42524 1.000 76.53722 103 THR A N 1
ATOM 783 C CA . THR A 1 103 ? -5.65732 -11.10686 13.25527 1.000 78.30137 103 THR A CA 1
ATOM 784 C C . THR A 1 103 ? -6.00134 -12.02898 14.42308 1.000 89.69701 103 THR A C 1
ATOM 785 O O . THR A 1 103 ? -5.32256 -13.03158 14.65069 1.000 97.79251 103 THR A O 1
ATOM 789 N N . GLU A 1 104 ? -7.06384 -11.71572 15.16666 1.000 97.31770 104 GLU A N 1
ATOM 790 C CA . GLU A 1 104 ? -7.65682 -12.65125 16.11317 1.000 107.42969 104 GLU A CA 1
ATOM 791 C C . GLU A 1 104 ? -9.16146 -12.64583 15.85115 1.000 108.27581 104 GLU A C 1
ATOM 792 O O . GLU A 1 104 ? -9.97179 -12.25376 16.69376 1.000 108.86697 104 GLU A O 1
ATOM 798 N N . GLY A 1 105 ? -9.53016 -13.07833 14.64906 1.000 109.47841 105 GLY A N 1
ATOM 799 C CA . GLY A 1 105 ? -10.92305 -13.15156 14.25367 1.000 109.44034 105 GLY A CA 1
ATOM 800 C C . GLY A 1 105 ? -11.15764 -13.29592 12.75698 1.000 103.88645 105 GLY A C 1
ATOM 801 O O . GLY A 1 105 ? -12.20930 -12.90123 12.23213 1.000 94.43655 105 GLY A O 1
#

InterPro domains:
  IPR005149 Transcription regulator PadR, N-terminal [PF03551] (17-85)
  IPR036388 Winged helix-like DNA-binding domain superfamily [G3DSA:1.10.10.10] (1-109)
  IPR036390 Winged helix DNA-binding domain superfamily [SSF46785] (12-103)
  IPR052509 Metal-responsive DNA-binding regulator [PTHR33169] (3-104)

Solvent-accessible surface area: 7033 Å² total; per-residue (Å²): 126,166,154,114,98,57,28,10,25,20,34,0,0,96,14,3,80,131,106,46,10,46,9,146,50,0,12,76,56,1,60,137,160,62,182,24,74,174,35,23,0,83,61,12,1,150,121,0,50,140,55,115,32,3,46,58,83,124,58,134,117,135,60,94,104,43,13,72,29,35,119,90,0,82,98,53,4,88,100,37,60,68,102,102,76,81,114,47,85,61,63,56,150,122,135,108,140,120

Nearest PDB structures (foldseek):
  7wjp-assembly1_A-2  TM=1.010E+00  e=1.460E-17  Listeria monocytogenes
  3l7w-assembly1_A-2  TM=9.047E-01  e=1.289E-07  Streptococcus mutans UA159
  1xma-assembly1_B-2  TM=9.114E-01  e=2.061E-06  Acetivibrio thermocellus
  4esf-assembly1_A-2  TM=8.990E-01  e=6.761E-06  Bacillus cereus ATCC 10987
  5hs5-assembly1_B  TM=7.574E-01  e=4.355E-03  Staphylococcus aureus subsp. aureus USA300

B-factor: mean 65.07, std 21.7, range [31.11, 149.53]

Radius of gyration: 14.94 Å; Cα contacts (8 Å, |Δi|>4): 95; chains: 1; bounding box: 25×50×27 Å

Organism: Listeria monocytogenes (NCBI:txid1639)

Secondary structure (DSSP, 8-state):
--HHHHHHHHHHHHHHHHS-EEHHHHHHHHTTTS-PPTTTHHHHHHHHHHTTSEEEEEE----EEEEEE-HHHHHHHHHHHHHHHHHHHHHHHHHT--

Sequence (98 aa):
PQFKKGVLELCCLFLIQKKDCYGYELANQVSKYIEVAEGAIYPVLRRLVKEEYCSTYLVESPSRKYYQLTVKGEIYLNELISEWNNFTDSVAKLLTEG

Foldseek 3Di:
DPVVLVVLLLLLLVVQAVDWDFDVVSVVVVVVPDPDDVVSCVVSQVVCVVVVQWPWDWDDPVITITIHGDPVVVVVSVVVVVCVVVVVVVVVVVVPPD